Protein AF-A0A804NR98-F1 (afdb_monomer_lite)

Organism: Zea mays (NCBI:txid4577)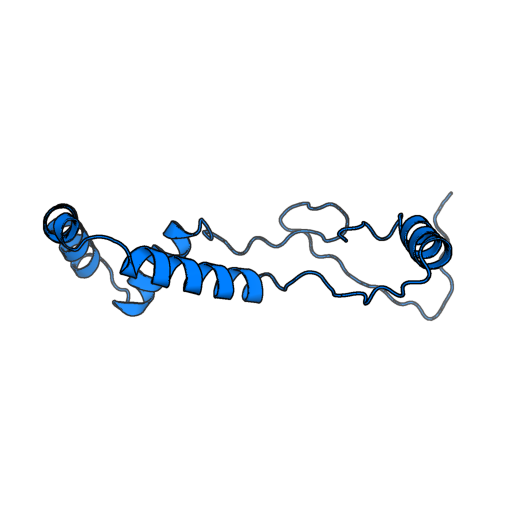

pLDDT: mean 87.63, std 5.03, range [67.25, 95.31]

Foldseek 3Di:
DDDDPVCVVVVVVCCVVVVHDDDDDDDDDPVRVLVVLLVVLVVVVVPDDPVCCVVCVVVLVVVVVPDPDDPVVVVVCVSCVSSVVNDDWDADPVPRDTPDHDDDDDDPDDDDDDD

Secondary structure (DSSP, 8-state):
----GGGHHHHHHHHHHHT-----PPPPPHHHHHHHHHHHHHHHHHTS-GGGHHHHHHHHHHHHHH-SS-HHHHHHHHHHHHTT------B-TTT--BT--------SS------

InterPro domains:
  IPR059027 DDX21/DDX50 dimerisation domain [PF26142] (29-81)

Structure (mmCIF, N/CA/C/O backbone):
data_AF-A0A804NR98-F1
#
_entry.id   AF-A0A804NR98-F1
#
loop_
_atom_site.group_PDB
_atom_site.id
_atom_site.type_symbol
_atom_site.label_atom_id
_atom_site.label_alt_id
_atom_site.label_comp_id
_atom_site.label_asym_id
_atom_site.label_entity_id
_atom_site.label_seq_id
_atom_site.pdbx_PDB_ins_code
_atom_site.Cartn_x
_atom_site.Cartn_y
_atom_site.Cartn_z
_atom_site.occupancy
_atom_site.B_iso_or_equiv
_atom_site.auth_seq_id
_atom_site.auth_comp_id
_atom_site.auth_asym_id
_atom_site.auth_atom_id
_atom_site.pdbx_PDB_model_num
ATOM 1 N N . MET A 1 1 ? 9.270 -5.854 -14.622 1.00 82.94 1 MET A N 1
ATOM 2 C CA . MET A 1 1 ? 10.598 -5.766 -13.972 1.00 82.94 1 MET A CA 1
ATOM 3 C C . MET A 1 1 ? 10.814 -4.326 -13.531 1.00 82.94 1 MET A C 1
ATOM 5 O O . MET A 1 1 ? 10.636 -3.444 -14.360 1.00 82.94 1 MET A O 1
ATOM 9 N N . LEU A 1 2 ? 11.144 -4.078 -12.260 1.00 86.06 2 LEU A N 1
ATOM 10 C CA . LEU A 1 2 ? 11.478 -2.730 -11.783 1.00 86.06 2 LEU A CA 1
ATOM 11 C C . LEU A 1 2 ? 12.928 -2.404 -12.163 1.00 86.06 2 LEU A C 1
ATOM 13 O O . LEU A 1 2 ? 13.817 -3.217 -11.916 1.00 86.06 2 LEU A O 1
ATOM 17 N N . TYR A 1 3 ? 13.167 -1.238 -12.762 1.00 85.81 3 TYR A N 1
ATOM 18 C CA . TYR A 1 3 ? 14.513 -0.779 -13.097 1.00 85.81 3 TYR A CA 1
ATOM 19 C C . TYR A 1 3 ? 14.598 0.749 -13.039 1.00 85.81 3 TYR A C 1
ATOM 21 O O . TYR A 1 3 ? 13.618 1.450 -13.285 1.00 85.81 3 TYR A O 1
ATOM 29 N N . GLU A 1 4 ? 15.782 1.272 -12.725 1.00 84.06 4 GLU A N 1
ATOM 30 C CA . GLU A 1 4 ? 16.045 2.709 -12.805 1.00 84.0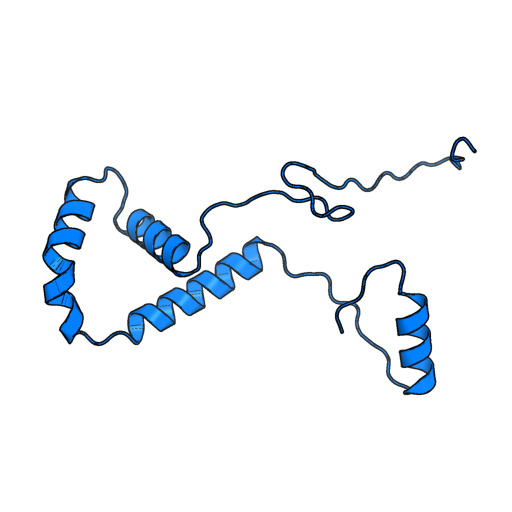6 4 GLU A CA 1
ATOM 31 C C . GLU A 1 4 ? 16.450 3.109 -14.233 1.00 84.06 4 GLU A C 1
ATOM 33 O O . GLU A 1 4 ? 17.138 2.334 -14.905 1.00 84.06 4 GLU A O 1
ATOM 38 N N . PRO A 1 5 ? 16.154 4.342 -14.689 1.00 81.19 5 PRO A N 1
ATOM 39 C CA . PRO A 1 5 ? 16.460 4.786 -16.051 1.00 81.19 5 PRO A CA 1
ATOM 40 C C . PRO A 1 5 ? 17.912 4.556 -16.512 1.00 81.19 5 PRO A C 1
ATOM 42 O O . PRO A 1 5 ? 18.138 4.238 -17.681 1.00 81.19 5 PRO A O 1
ATOM 45 N N . ARG A 1 6 ? 18.903 4.636 -15.608 1.00 84.69 6 ARG A N 1
ATOM 46 C CA . ARG A 1 6 ? 20.327 4.377 -15.919 1.00 84.69 6 ARG A CA 1
ATOM 47 C C . ARG A 1 6 ? 20.619 2.937 -16.369 1.00 84.69 6 ARG A C 1
ATOM 49 O O . ARG A 1 6 ? 21.569 2.704 -17.114 1.00 84.69 6 ARG A O 1
ATOM 56 N N . TYR A 1 7 ? 19.778 1.979 -15.982 1.00 87.50 7 TYR A N 1
ATOM 57 C CA . TYR A 1 7 ? 19.906 0.562 -16.337 1.00 87.50 7 TYR A CA 1
ATOM 58 C C . TYR A 1 7 ? 19.112 0.171 -17.591 1.00 87.50 7 TYR A C 1
ATOM 60 O O . TYR A 1 7 ? 18.962 -1.014 -17.880 1.00 87.50 7 TYR A O 1
ATOM 68 N N . LYS A 1 8 ? 18.630 1.144 -18.381 1.00 86.56 8 LYS A N 1
ATOM 69 C CA . LYS A 1 8 ? 17.904 0.885 -19.639 1.00 86.56 8 LYS A CA 1
ATOM 70 C C . LYS A 1 8 ? 18.667 -0.051 -20.589 1.00 86.56 8 LYS A C 1
ATOM 72 O O . LYS A 1 8 ? 18.056 -0.892 -21.238 1.00 86.56 8 LYS A O 1
ATOM 77 N N . HIS A 1 9 ? 19.996 0.056 -20.629 1.00 89.75 9 HIS A N 1
ATOM 78 C CA . HIS A 1 9 ? 20.852 -0.810 -21.443 1.00 89.75 9 HIS A CA 1
ATOM 79 C C . HIS A 1 9 ? 20.774 -2.290 -21.024 1.00 89.75 9 HIS A C 1
ATOM 81 O O . HIS A 1 9 ? 20.767 -3.166 -21.886 1.00 89.75 9 HIS A O 1
ATOM 87 N N . SER A 1 10 ? 20.652 -2.576 -19.723 1.00 91.56 10 SER A N 1
ATOM 88 C CA . SER A 1 10 ? 20.484 -3.938 -19.204 1.00 91.56 10 SER A CA 1
ATOM 89 C C . SER A 1 10 ? 19.139 -4.536 -19.611 1.00 91.56 10 SER A C 1
ATOM 91 O O . SER A 1 10 ? 19.077 -5.709 -19.964 1.00 91.56 10 SER A O 1
ATOM 93 N N . VAL A 1 11 ? 18.074 -3.726 -19.620 1.00 90.56 11 VAL A N 1
ATOM 94 C CA . VAL A 1 11 ? 16.745 -4.159 -20.085 1.00 90.56 11 VAL A CA 1
ATOM 95 C C . VAL A 1 11 ? 16.778 -4.479 -21.578 1.00 90.56 11 VAL A C 1
ATOM 97 O O . VAL A 1 11 ? 16.327 -5.546 -21.973 1.00 90.56 11 VAL A O 1
ATOM 100 N N . SER A 1 12 ? 17.384 -3.616 -22.401 1.00 90.62 12 SER A N 1
ATOM 101 C CA . SER A 1 12 ? 17.555 -3.880 -23.838 1.00 90.62 12 SER A CA 1
ATOM 102 C C . SER A 1 12 ? 18.364 -5.146 -24.119 1.00 90.62 12 SER A C 1
ATOM 104 O O . SER A 1 12 ? 18.031 -5.895 -25.033 1.00 90.62 12 SER A O 1
ATOM 106 N N . ARG A 1 13 ? 19.407 -5.409 -23.323 1.00 92.81 13 ARG A N 1
ATOM 107 C CA . ARG A 1 13 ? 20.173 -6.654 -23.418 1.00 92.81 13 ARG A CA 1
ATOM 108 C C . ARG A 1 13 ? 19.306 -7.870 -23.097 1.00 92.81 13 ARG A C 1
ATOM 110 O O . ARG A 1 13 ? 19.332 -8.833 -23.851 1.00 92.81 13 ARG A O 1
ATOM 117 N N . LEU A 1 14 ? 18.506 -7.801 -22.032 1.00 92.50 14 LEU A N 1
ATOM 118 C CA . LEU A 1 14 ? 17.602 -8.882 -21.641 1.00 92.50 14 LEU A CA 1
ATOM 119 C C . LEU A 1 14 ? 16.537 -9.158 -22.712 1.00 92.50 14 LEU A C 1
ATOM 121 O O . LEU A 1 14 ? 16.289 -10.318 -23.019 1.00 92.50 14 LEU A O 1
ATOM 125 N N . GLU A 1 15 ? 15.939 -8.123 -23.310 1.00 94.25 15 GLU A N 1
ATOM 126 C CA . GLU A 1 15 ? 14.995 -8.276 -24.431 1.00 94.25 15 GLU A CA 1
ATOM 127 C C . GLU A 1 15 ? 15.639 -9.014 -25.614 1.00 94.25 15 GLU A C 1
ATOM 129 O O . GLU A 1 15 ? 15.037 -9.916 -26.194 1.00 94.25 15 GLU A O 1
ATOM 134 N N . TRP A 1 16 ? 16.888 -8.673 -25.945 1.00 93.25 16 TRP A N 1
ATOM 135 C CA . TRP A 1 16 ? 17.625 -9.317 -27.033 1.00 93.25 16 TRP A CA 1
ATOM 136 C C . TRP A 1 16 ? 17.999 -10.771 -26.717 1.00 93.25 16 TRP A C 1
ATOM 138 O O . TRP A 1 16 ? 17.784 -11.647 -27.548 1.00 93.25 16 TRP A O 1
ATOM 148 N N . GLU A 1 17 ? 18.516 -11.039 -25.514 1.00 95.31 17 GLU A N 1
ATOM 149 C CA . GLU A 1 17 ? 18.938 -12.384 -25.094 1.00 95.31 17 GLU A CA 1
ATOM 150 C C . GLU A 1 17 ? 17.750 -13.340 -24.895 1.00 95.31 17 GLU A C 1
ATOM 152 O O . GLU A 1 17 ? 17.885 -14.542 -25.110 1.00 95.31 17 GLU A O 1
ATOM 157 N N . SER A 1 18 ? 16.581 -12.821 -24.505 1.00 93.50 18 SER A N 1
ATOM 158 C CA . SER A 1 18 ? 15.370 -13.625 -24.277 1.00 93.50 18 SER A CA 1
ATOM 159 C C . SER A 1 18 ? 14.420 -13.697 -25.475 1.00 93.50 18 SER A C 1
ATOM 161 O O . SER A 1 18 ? 13.538 -14.553 -25.495 1.00 93.50 18 SER A O 1
ATOM 163 N N . GLY A 1 19 ? 14.558 -12.802 -26.459 1.00 93.19 19 GLY A N 1
ATOM 164 C CA . GLY A 1 19 ? 13.625 -12.685 -27.581 1.00 93.19 19 GLY A CA 1
ATOM 165 C C . GLY A 1 19 ? 12.248 -12.124 -27.202 1.00 93.19 19 GLY A C 1
ATOM 166 O O . GLY A 1 19 ? 11.318 -12.216 -28.003 1.00 93.19 19 GLY A O 1
ATOM 167 N N . VAL A 1 20 ? 12.093 -11.549 -26.003 1.00 93.12 20 VAL A N 1
ATOM 168 C CA . VAL A 1 20 ? 10.843 -10.916 -25.557 1.00 93.12 20 VAL A CA 1
ATOM 169 C C . VAL A 1 20 ? 10.932 -9.394 -25.638 1.00 93.12 20 VAL A C 1
ATOM 171 O O . VAL A 1 20 ? 11.994 -8.807 -25.446 1.00 93.12 20 VAL A O 1
ATOM 174 N N . LYS A 1 21 ? 9.798 -8.735 -25.892 1.00 91.25 21 LYS A N 1
ATOM 175 C CA . LYS A 1 21 ? 9.679 -7.277 -25.807 1.00 91.25 21 LYS A CA 1
ATOM 176 C C . LYS A 1 21 ? 8.931 -6.910 -24.533 1.00 91.25 21 LYS A C 1
ATOM 178 O O . LYS A 1 21 ? 7.811 -7.372 -24.334 1.00 91.25 21 LYS A O 1
ATOM 183 N N . PHE A 1 22 ? 9.530 -6.087 -23.680 1.00 91.12 22 PHE A N 1
ATOM 184 C CA . PHE A 1 22 ? 8.853 -5.584 -22.492 1.00 91.12 22 PHE A CA 1
ATOM 185 C C . PHE A 1 22 ? 8.047 -4.333 -22.828 1.00 91.12 22 PHE A C 1
ATOM 187 O O . PHE A 1 22 ? 8.524 -3.41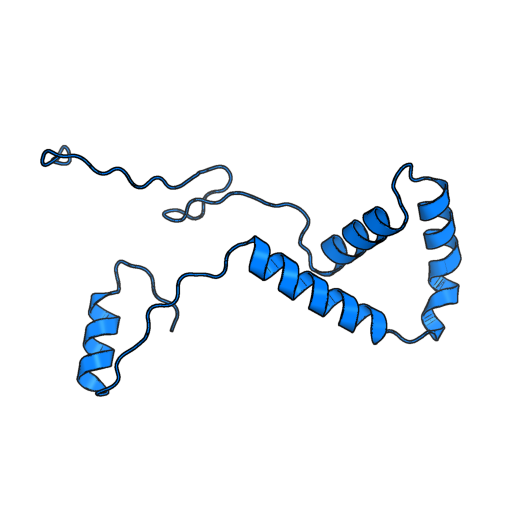6 -23.500 1.00 91.12 22 PHE A O 1
ATOM 194 N N . GLU A 1 23 ? 6.831 -4.271 -22.298 1.00 90.00 23 GLU A N 1
ATOM 195 C CA . GLU A 1 23 ? 6.065 -3.034 -22.264 1.00 90.00 23 GLU A CA 1
ATOM 196 C C . GLU A 1 23 ? 6.541 -2.169 -21.098 1.00 90.00 23 GLU A C 1
ATOM 198 O O . GLU A 1 23 ? 6.667 -2.623 -19.956 1.00 90.00 23 GLU A O 1
ATOM 203 N N . HIS A 1 24 ? 6.829 -0.904 -21.390 1.00 84.69 24 HIS A N 1
ATOM 204 C CA . HIS A 1 24 ? 7.208 0.053 -20.366 1.00 84.69 24 HIS A CA 1
ATOM 205 C C . HIS A 1 24 ? 5.955 0.664 -19.740 1.00 84.69 24 HIS A C 1
ATOM 207 O O . HIS A 1 24 ? 5.321 1.543 -20.324 1.00 84.69 24 HIS A O 1
ATOM 213 N N . ILE A 1 25 ? 5.639 0.220 -18.528 1.00 85.81 25 ILE A N 1
ATOM 214 C CA . ILE A 1 25 ? 4.549 0.756 -17.715 1.00 85.81 25 ILE A CA 1
ATOM 215 C C . ILE A 1 25 ? 5.156 1.734 -16.706 1.00 85.81 25 ILE A C 1
ATOM 217 O O . ILE A 1 25 ? 6.122 1.404 -16.014 1.00 85.81 25 ILE A O 1
ATOM 221 N N . SER A 1 26 ? 4.621 2.954 -16.643 1.00 81.38 26 SER A N 1
ATOM 222 C CA . SER A 1 26 ? 5.024 3.934 -15.632 1.00 81.38 26 SER A CA 1
ATOM 223 C C . SER A 1 26 ? 4.660 3.452 -14.229 1.00 81.38 26 SER A C 1
ATOM 225 O O . SER A 1 26 ? 3.742 2.654 -14.054 1.00 81.38 26 SER A O 1
ATOM 227 N N . VAL A 1 27 ? 5.341 3.980 -13.212 1.00 81.38 27 VAL A N 1
ATOM 228 C CA . VAL A 1 27 ? 4.935 3.739 -11.823 1.00 81.38 27 VAL A CA 1
ATOM 229 C C . VAL A 1 27 ? 3.464 4.146 -11.610 1.00 81.38 27 VAL A C 1
ATOM 231 O O . VAL A 1 27 ? 3.032 5.146 -12.200 1.00 81.38 27 VAL A O 1
ATOM 234 N N . PRO A 1 28 ? 2.695 3.396 -10.796 1.00 83.62 28 PRO A N 1
ATOM 235 C CA . PRO A 1 28 ? 1.342 3.789 -10.417 1.00 83.62 28 PRO A CA 1
ATOM 236 C C . PRO A 1 28 ? 1.341 5.190 -9.810 1.00 83.62 28 PRO A C 1
ATOM 238 O O . PRO A 1 28 ? 2.281 5.559 -9.095 1.00 83.62 28 PRO A O 1
ATOM 241 N N . GLN A 1 29 ? 0.301 5.977 -10.077 1.00 81.75 29 GLN A N 1
ATOM 242 C CA . GLN A 1 29 ? 0.199 7.277 -9.431 1.00 81.75 29 GLN A CA 1
ATOM 243 C C . GLN A 1 29 ? -0.070 7.083 -7.933 1.00 81.75 29 GLN A C 1
ATOM 245 O O . GLN A 1 29 ? -0.725 6.112 -7.544 1.00 81.75 29 GLN A O 1
ATOM 250 N N . PRO A 1 30 ? 0.386 8.003 -7.064 1.00 79.38 30 PRO A N 1
ATOM 251 C CA . PRO A 1 30 ? 0.118 7.914 -5.629 1.00 79.38 30 PRO A CA 1
ATOM 252 C C . PRO A 1 30 ? -1.374 7.771 -5.301 1.00 79.38 30 PRO A C 1
ATOM 254 O O . PRO A 1 30 ? -1.722 7.102 -4.331 1.00 79.38 30 PRO A O 1
ATOM 257 N N . THR A 1 31 ? -2.242 8.363 -6.128 1.00 83.25 31 THR A N 1
ATOM 258 C CA . THR A 1 31 ? -3.704 8.253 -6.045 1.00 83.25 31 THR A CA 1
ATOM 259 C C . THR A 1 31 ? -4.204 6.844 -6.332 1.00 83.25 31 THR A C 1
ATOM 261 O O . THR A 1 31 ? -5.067 6.358 -5.609 1.00 83.25 31 THR A O 1
ATOM 264 N N . ASP A 1 32 ? -3.635 6.170 -7.332 1.00 85.31 32 ASP A N 1
ATOM 265 C CA . ASP A 1 32 ? -4.021 4.805 -7.708 1.00 85.31 32 ASP A CA 1
ATOM 266 C C . ASP A 1 32 ? -3.644 3.832 -6.587 1.00 85.31 32 ASP A C 1
ATOM 268 O O . ASP A 1 32 ? -4.434 2.972 -6.195 1.00 85.31 32 ASP A O 1
ATOM 272 N N . VAL A 1 33 ? -2.452 4.025 -6.008 1.00 85.44 33 VAL A N 1
ATOM 273 C CA . VAL A 1 33 ? -1.989 3.260 -4.843 1.00 85.44 33 VAL A CA 1
ATOM 274 C C . VAL A 1 33 ? -2.908 3.500 -3.647 1.00 85.44 33 VAL A C 1
ATOM 276 O O . VAL A 1 33 ? -3.313 2.542 -2.994 1.00 85.44 33 VAL A O 1
ATOM 279 N N . ALA A 1 34 ? -3.275 4.756 -3.375 1.00 86.06 34 ALA A N 1
ATOM 280 C CA . ALA A 1 34 ? -4.172 5.099 -2.274 1.00 86.06 34 ALA A CA 1
ATOM 281 C C . ALA A 1 34 ? -5.567 4.482 -2.447 1.00 86.06 34 ALA A C 1
ATOM 283 O O . ALA A 1 34 ? -6.136 3.977 -1.483 1.00 86.06 34 ALA A O 1
ATOM 284 N N . GLN A 1 35 ? -6.110 4.489 -3.666 1.00 87.94 35 GLN A N 1
ATOM 285 C CA . GLN A 1 35 ? -7.415 3.901 -3.964 1.00 87.94 35 GLN A CA 1
ATOM 286 C C . GLN A 1 35 ? -7.395 2.377 -3.804 1.00 87.94 35 GLN A C 1
ATOM 288 O O . GLN A 1 35 ? -8.294 1.820 -3.174 1.00 87.94 35 GLN A O 1
ATOM 293 N N . SER A 1 36 ? -6.362 1.711 -4.327 1.00 90.00 36 SER A N 1
ATOM 294 C CA . SER A 1 36 ? -6.192 0.264 -4.162 1.00 90.00 36 SER A CA 1
ATOM 295 C C . SER A 1 36 ? -6.058 -0.109 -2.686 1.00 90.00 36 SER A C 1
ATOM 297 O O . SER A 1 36 ? -6.748 -1.009 -2.216 1.00 90.00 36 SER A O 1
ATOM 299 N N . ALA A 1 37 ? -5.226 0.625 -1.944 1.00 88.00 37 ALA A N 1
ATOM 300 C CA . ALA A 1 37 ? -5.050 0.428 -0.510 1.00 88.00 37 ALA A CA 1
ATOM 301 C C . ALA A 1 37 ? -6.367 0.656 0.253 1.00 88.00 37 ALA A C 1
ATOM 303 O O . ALA A 1 37 ? -6.727 -0.127 1.126 1.00 88.00 37 ALA A O 1
ATOM 304 N N . GLY A 1 38 ? -7.134 1.690 -0.105 1.00 89.38 38 GLY A N 1
ATOM 305 C CA . GLY A 1 38 ? -8.445 1.956 0.488 1.00 89.38 38 GLY A CA 1
ATOM 306 C C . GLY A 1 38 ? -9.445 0.815 0.282 1.00 89.38 38 GLY A C 1
ATOM 307 O O . GLY A 1 38 ? -10.153 0.462 1.223 1.00 89.38 38 GLY A O 1
ATOM 308 N N . SER A 1 39 ? -9.472 0.211 -0.912 1.00 90.88 39 SER A N 1
ATOM 309 C CA . SER A 1 39 ? -10.305 -0.967 -1.194 1.00 90.88 39 SER A CA 1
ATOM 310 C C . SER A 1 39 ? -9.881 -2.167 -0.350 1.00 90.88 39 SER A C 1
ATOM 312 O O . SER A 1 39 ? -10.720 -2.791 0.290 1.00 90.88 39 SER A O 1
ATOM 314 N N . GLU A 1 40 ? -8.578 -2.443 -0.285 1.00 90.56 40 GLU A N 1
ATOM 315 C CA . GLU A 1 40 ? -8.035 -3.543 0.515 1.00 90.56 40 GLU A CA 1
ATOM 316 C C . GLU A 1 40 ? -8.342 -3.362 2.010 1.00 90.56 40 GLU A C 1
ATOM 318 O O . GLU A 1 40 ? -8.717 -4.317 2.687 1.00 90.56 40 GLU A O 1
ATOM 323 N N . ALA A 1 41 ? -8.276 -2.131 2.530 1.00 91.06 41 ALA A N 1
ATOM 324 C CA . ALA A 1 41 ? -8.701 -1.841 3.897 1.00 91.06 41 ALA A CA 1
ATOM 325 C C . ALA A 1 41 ? -10.201 -2.047 4.116 1.00 91.06 41 ALA A C 1
ATOM 327 O O . ALA A 1 41 ? -10.589 -2.518 5.184 1.00 91.06 41 ALA A O 1
ATOM 328 N N . ALA A 1 42 ? -11.048 -1.693 3.148 1.00 91.06 42 ALA A N 1
ATOM 329 C CA . ALA A 1 42 ? -12.486 -1.913 3.263 1.00 91.06 42 ALA A CA 1
ATOM 330 C C . ALA A 1 42 ? -12.812 -3.415 3.331 1.00 91.06 42 ALA A C 1
ATOM 332 O O . ALA A 1 42 ? -13.560 -3.836 4.216 1.00 91.06 42 ALA A O 1
ATOM 333 N N . ASP A 1 43 ? -12.183 -4.221 2.474 1.00 92.88 43 ASP A N 1
ATOM 334 C CA . ASP A 1 43 ? -12.323 -5.680 2.478 1.00 92.88 43 ASP A CA 1
ATOM 335 C C . ASP A 1 43 ? -11.769 -6.293 3.772 1.00 92.88 43 ASP A C 1
ATOM 337 O O . ASP A 1 43 ? -12.398 -7.160 4.385 1.00 92.88 43 ASP A O 1
ATOM 341 N N . ALA A 1 44 ? -10.623 -5.793 4.246 1.00 91.19 44 ALA A N 1
ATOM 342 C CA . ALA A 1 44 ? -10.039 -6.215 5.512 1.00 91.19 44 ALA A CA 1
ATOM 343 C C . ALA A 1 44 ? -10.988 -5.936 6.685 1.00 91.19 44 ALA A C 1
ATOM 345 O O . ALA A 1 44 ? -11.192 -6.824 7.510 1.00 91.19 44 ALA A O 1
ATOM 346 N N . ILE A 1 45 ? -11.619 -4.757 6.740 1.00 90.00 45 ILE A N 1
ATOM 347 C CA . ILE A 1 45 ? -12.619 -4.423 7.766 1.00 90.00 45 ILE A CA 1
ATOM 348 C C . ILE A 1 45 ? -13.848 -5.333 7.657 1.00 90.00 45 ILE A C 1
ATOM 350 O O . ILE A 1 45 ? -14.321 -5.816 8.682 1.00 90.00 45 ILE A O 1
ATOM 354 N N . ALA A 1 46 ? -14.335 -5.617 6.445 1.00 90.31 46 ALA A N 1
ATOM 355 C CA . ALA A 1 46 ? -15.475 -6.512 6.230 1.00 90.31 46 ALA A CA 1
ATOM 356 C C . ALA A 1 46 ? -15.195 -7.964 6.662 1.00 90.31 46 ALA A C 1
ATOM 358 O O . ALA A 1 46 ? -16.120 -8.694 7.008 1.00 90.31 46 ALA A O 1
ATOM 359 N N . SER A 1 47 ? -13.926 -8.384 6.669 1.00 92.00 47 SER A N 1
ATOM 360 C CA . SER A 1 47 ? -13.511 -9.715 7.133 1.00 92.00 47 SER A CA 1
ATOM 361 C C . SER A 1 47 ? -13.415 -9.851 8.660 1.00 92.00 47 SER A C 1
ATOM 363 O O . SER A 1 47 ? -13.275 -10.965 9.175 1.00 92.00 47 SER A O 1
ATOM 365 N N . VAL A 1 48 ? -13.467 -8.739 9.403 1.00 90.75 48 VAL A N 1
ATOM 366 C CA . VAL A 1 48 ? -13.354 -8.748 10.864 1.00 90.75 48 VAL A CA 1
ATOM 367 C C . VAL A 1 48 ? -14.625 -9.326 11.483 1.00 90.75 48 VAL A C 1
ATOM 369 O O . VAL A 1 48 ? -15.732 -8.905 11.173 1.00 90.75 48 VAL A O 1
ATOM 372 N N . SER A 1 49 ? -14.460 -10.268 12.413 1.00 92.44 49 SER A N 1
ATOM 373 C CA . SER A 1 49 ? -15.578 -10.874 13.145 1.00 92.44 49 SER A CA 1
ATOM 374 C C . SER A 1 49 ? -16.371 -9.842 13.952 1.00 92.44 49 SER A C 1
ATOM 376 O O . SER A 1 49 ? -15.800 -9.134 14.785 1.00 92.44 49 SER A O 1
ATOM 378 N N . ASP A 1 50 ? -17.699 -9.866 13.826 1.00 91.81 50 ASP A N 1
ATOM 379 C CA . ASP A 1 50 ? -18.637 -9.018 14.579 1.00 91.81 50 ASP A CA 1
ATOM 380 C C . ASP A 1 50 ? -18.475 -9.118 16.106 1.00 91.81 50 ASP A C 1
ATOM 382 O O . ASP A 1 50 ? -18.855 -8.211 16.850 1.00 91.81 50 ASP A O 1
ATOM 386 N N . SER A 1 51 ? -17.854 -10.192 16.602 1.00 93.75 51 SER A N 1
ATOM 387 C CA . SER A 1 51 ? -17.542 -10.377 18.022 1.00 93.75 51 SER A CA 1
ATOM 388 C C . SER A 1 51 ? -16.669 -9.266 18.615 1.00 93.75 51 SER A C 1
ATOM 390 O O . SER A 1 51 ? -16.666 -9.090 19.832 1.00 93.75 51 SER A O 1
ATOM 392 N N . VAL A 1 52 ? -15.914 -8.527 17.793 1.00 92.06 52 VAL A N 1
ATOM 393 C CA . VAL A 1 52 ? -15.074 -7.418 18.277 1.00 92.06 52 VAL A CA 1
ATOM 394 C C . VAL A 1 52 ? -15.850 -6.111 18.437 1.00 92.06 52 VAL A C 1
ATOM 396 O O . VAL A 1 52 ? -15.387 -5.221 19.148 1.00 92.06 52 VAL A O 1
ATOM 399 N N . ILE A 1 53 ? -17.032 -5.983 17.819 1.00 89.75 53 ILE A N 1
ATOM 400 C CA . ILE A 1 53 ? -17.821 -4.742 17.816 1.00 89.75 53 ILE A CA 1
ATOM 401 C C . ILE A 1 53 ? -18.077 -4.223 19.240 1.00 89.75 53 ILE A C 1
ATOM 403 O O . ILE A 1 53 ? -17.819 -3.041 19.474 1.00 89.75 53 ILE A O 1
ATOM 407 N N . PRO A 1 54 ? -18.507 -5.044 20.224 1.00 92.69 54 PRO A N 1
ATOM 408 C CA . PRO A 1 54 ? -18.774 -4.554 21.578 1.00 92.69 54 PRO A CA 1
ATOM 409 C C . PRO A 1 54 ? -17.549 -3.940 22.264 1.00 92.69 54 PRO A C 1
ATOM 411 O O . PRO A 1 54 ? -17.707 -3.049 23.093 1.00 92.69 54 PRO A O 1
ATOM 414 N N . ILE A 1 55 ? -16.340 -4.385 21.905 1.00 93.00 55 ILE A N 1
ATOM 415 C CA . ILE A 1 55 ? -15.080 -3.930 22.510 1.00 93.00 55 ILE A CA 1
ATOM 416 C C . ILE A 1 55 ? -14.766 -2.490 22.092 1.00 93.00 55 ILE A C 1
ATOM 418 O O . ILE A 1 55 ? -14.298 -1.705 22.910 1.00 93.00 55 ILE A O 1
ATOM 422 N N . PHE A 1 56 ? -15.037 -2.143 20.831 1.00 91.12 56 PHE A N 1
ATOM 423 C CA . PHE A 1 56 ? -14.704 -0.834 20.255 1.00 91.12 56 PHE A CA 1
ATOM 424 C C . PHE A 1 56 ? -15.893 0.125 20.178 1.00 91.12 56 PHE A C 1
ATOM 426 O O . PHE A 1 56 ? -15.715 1.304 19.864 1.00 91.12 56 PHE A O 1
ATOM 433 N N . ARG A 1 57 ? -17.110 -0.359 20.452 1.00 90.62 57 ARG A N 1
ATOM 434 C CA . ARG A 1 57 ? -18.347 0.409 20.282 1.00 90.62 57 ARG A CA 1
ATOM 435 C C . ARG A 1 57 ? -18.340 1.717 21.067 1.00 90.62 57 ARG A C 1
ATOM 437 O O . ARG A 1 57 ? -18.670 2.756 20.505 1.00 90.62 57 ARG A O 1
ATOM 444 N N . GLN A 1 58 ? -17.925 1.679 22.333 1.00 92.44 58 GLN A N 1
ATOM 445 C CA . GLN A 1 58 ? -17.903 2.866 23.189 1.00 92.44 58 GLN A CA 1
ATOM 446 C C . GLN A 1 58 ? -16.965 3.948 22.629 1.00 92.44 58 GLN A C 1
ATOM 448 O O . GLN A 1 58 ? -17.327 5.121 22.576 1.00 92.44 58 GLN A O 1
ATOM 453 N N . GLN A 1 59 ? -15.773 3.559 22.176 1.00 91.62 59 GLN A N 1
ATOM 454 C CA . GLN A 1 59 ? -14.780 4.467 21.605 1.00 91.62 59 GLN A CA 1
ATOM 455 C C . GLN A 1 59 ? -15.240 5.002 20.244 1.00 91.62 59 GLN A C 1
ATOM 457 O O . GLN A 1 59 ? -15.034 6.179 19.954 1.00 91.62 59 GLN A O 1
ATOM 462 N N . ALA A 1 60 ? -15.902 4.174 19.431 1.00 90.56 60 ALA A N 1
ATOM 463 C CA . ALA A 1 60 ? -16.479 4.600 18.158 1.00 90.56 60 ALA A CA 1
ATOM 464 C C . ALA A 1 60 ? -17.601 5.637 18.354 1.00 90.56 60 ALA A C 1
ATOM 466 O O . ALA A 1 60 ? -17.609 6.663 17.677 1.00 90.56 60 ALA A O 1
ATOM 467 N N . GLU A 1 61 ? -18.506 5.423 19.314 1.00 91.62 61 GLU A N 1
ATOM 468 C CA . GLU A 1 61 ? -19.582 6.369 19.649 1.00 91.62 61 GLU A CA 1
ATOM 469 C C . GLU A 1 61 ? -19.033 7.693 20.213 1.00 91.62 61 GLU A C 1
ATOM 471 O O . GLU A 1 61 ? -19.495 8.776 19.836 1.00 91.62 61 GLU A O 1
ATOM 476 N N . GLN A 1 62 ? -17.997 7.636 21.057 1.00 92.69 62 GLN A N 1
ATOM 477 C CA . GLN A 1 62 ? -17.294 8.831 21.542 1.00 92.69 62 GLN A CA 1
ATOM 478 C C . GLN A 1 62 ? -16.624 9.612 20.403 1.00 92.69 62 GLN A C 1
ATOM 480 O O . GLN A 1 62 ? -16.676 10.843 20.376 1.00 92.69 62 GLN A O 1
ATOM 485 N N . LEU A 1 63 ? -16.015 8.914 19.443 1.00 91.31 63 LEU A N 1
ATOM 486 C CA . LEU A 1 63 ? -15.366 9.527 18.286 1.00 91.31 63 LEU A CA 1
ATOM 487 C C . LEU A 1 63 ? -16.395 10.199 17.363 1.00 91.31 63 LEU A C 1
ATOM 489 O O . LEU A 1 63 ? -16.191 11.341 16.954 1.00 91.31 63 LEU A O 1
ATOM 493 N N . LEU A 1 64 ? -17.534 9.544 17.115 1.00 90.56 64 LEU A N 1
ATOM 494 C CA . LEU A 1 64 ? -18.659 10.127 16.375 1.00 90.56 64 LEU A CA 1
ATOM 495 C C . LEU A 1 64 ? -19.235 11.373 17.066 1.00 90.56 64 LEU A C 1
ATOM 497 O O . LEU A 1 64 ? -19.575 12.335 16.389 1.00 90.56 64 LEU A O 1
ATOM 501 N N . SER A 1 65 ? -19.314 11.377 18.401 1.00 89.81 65 SER A N 1
ATOM 502 C CA . SER A 1 65 ? -19.888 12.500 19.165 1.00 89.81 65 SER A CA 1
ATOM 503 C C . SER A 1 65 ? -18.939 13.695 19.307 1.00 89.81 65 SER A C 1
ATOM 505 O O . SER A 1 65 ? -19.386 14.828 19.458 1.00 89.81 65 SER A O 1
ATOM 507 N N . SER A 1 66 ? -17.626 13.448 19.308 1.00 91.19 66 SER A N 1
ATOM 508 C CA . SER A 1 66 ? -16.598 14.480 19.509 1.00 91.19 66 SER A CA 1
ATOM 509 C C . SER A 1 66 ? -16.130 15.147 18.216 1.00 91.19 66 SER A C 1
ATOM 511 O O . SER A 1 66 ? -15.539 16.227 18.265 1.00 91.19 66 SER A O 1
ATOM 513 N N . SER A 1 67 ? -16.369 14.526 17.060 1.00 85.62 67 SER A N 1
ATOM 514 C CA . SER A 1 67 ? -15.935 15.070 15.778 1.00 85.62 67 SER A CA 1
ATOM 515 C C . SER A 1 67 ? -16.970 16.009 15.162 1.00 85.62 67 SER A C 1
ATOM 517 O O . SER A 1 67 ? -18.168 15.762 15.215 1.00 85.62 67 SER A O 1
ATOM 519 N N . SER A 1 68 ? -16.492 17.060 14.498 1.00 88.25 68 SER A N 1
ATOM 520 C CA . SER A 1 68 ? -17.300 17.916 13.619 1.00 88.25 68 SER A CA 1
ATOM 521 C C . SER A 1 68 ? -17.424 17.373 12.190 1.00 88.25 68 SER A C 1
ATOM 523 O O . SER A 1 68 ? -18.083 17.988 11.352 1.00 88.25 68 SER A O 1
ATOM 525 N N . LEU A 1 69 ? -16.746 16.263 11.888 1.00 88.12 69 LEU A N 1
ATOM 526 C CA . LEU A 1 69 ? -16.696 15.669 10.557 1.00 88.12 69 LEU A CA 1
ATOM 527 C C . LEU A 1 69 ? -17.907 14.774 10.295 1.00 88.12 69 LEU A C 1
ATOM 529 O O . LEU A 1 69 ? -18.513 14.229 11.217 1.00 88.12 69 LEU A O 1
ATOM 533 N N . SER A 1 70 ? -18.228 14.583 9.014 1.00 91.00 70 SER A N 1
ATOM 534 C CA . SER A 1 70 ? -19.239 13.605 8.625 1.00 91.00 70 SER A CA 1
ATOM 535 C C . SER A 1 70 ? -18.783 12.185 8.987 1.00 91.00 70 SER A C 1
ATOM 537 O O . SER A 1 70 ? -17.585 11.889 9.040 1.00 91.00 70 SER A O 1
ATOM 539 N N . ALA A 1 71 ? -19.736 11.272 9.193 1.00 90.62 71 ALA A N 1
ATOM 540 C CA . ALA A 1 71 ? -19.417 9.865 9.441 1.00 90.62 71 ALA A CA 1
ATOM 541 C C . ALA A 1 71 ? -18.568 9.256 8.304 1.00 90.62 71 ALA A C 1
ATOM 543 O O . ALA A 1 71 ? -17.678 8.451 8.566 1.00 90.62 71 ALA A O 1
ATOM 544 N N . ALA A 1 72 ? -18.791 9.688 7.056 1.00 91.50 72 ALA A N 1
ATOM 545 C CA . ALA A 1 72 ? -18.010 9.252 5.900 1.00 91.50 72 ALA A CA 1
ATOM 546 C C . ALA A 1 72 ? -16.545 9.718 5.974 1.00 91.50 72 ALA A C 1
ATOM 548 O O . ALA A 1 72 ? -15.643 8.916 5.748 1.00 91.50 72 ALA A O 1
ATOM 549 N N . ASP A 1 73 ? -16.289 10.971 6.359 1.00 92.12 73 ASP A N 1
ATOM 550 C CA . ASP A 1 73 ? -14.921 11.501 6.485 1.00 92.12 73 ASP A CA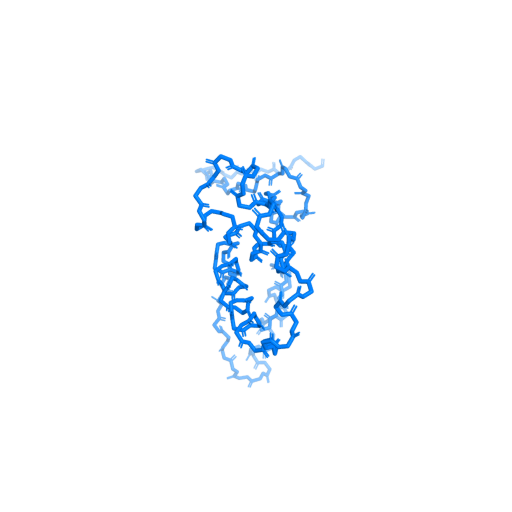 1
ATOM 551 C C . ASP A 1 73 ? -14.152 10.849 7.642 1.00 92.12 73 ASP A C 1
ATOM 553 O O . ASP A 1 73 ? -12.939 10.635 7.561 1.00 92.12 73 ASP A O 1
ATOM 557 N N . LEU A 1 74 ? -14.851 10.505 8.727 1.00 92.31 74 LEU A N 1
ATOM 558 C CA . LEU A 1 74 ? -14.275 9.749 9.837 1.00 92.31 74 LEU A CA 1
ATOM 559 C C . LEU A 1 74 ? -13.876 8.336 9.416 1.00 92.31 74 LEU A C 1
ATOM 561 O O . LEU A 1 74 ? -12.768 7.897 9.731 1.00 92.31 74 LEU A O 1
ATOM 565 N N . LEU A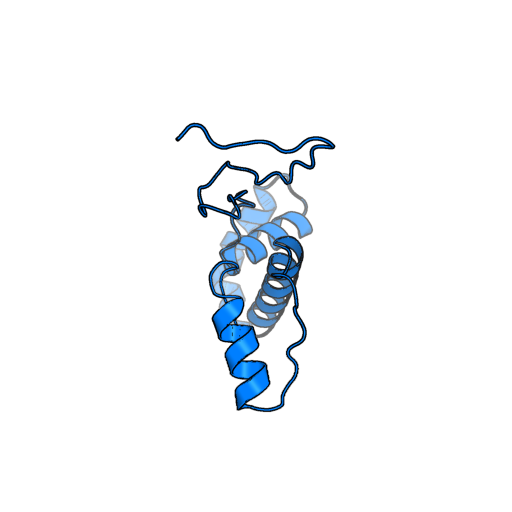 1 75 ? -14.744 7.648 8.670 1.00 91.81 75 LEU A N 1
ATOM 566 C CA . LEU A 1 75 ? -14.431 6.338 8.101 1.00 91.81 75 LEU A CA 1
ATOM 567 C C . LEU A 1 75 ? -13.281 6.431 7.096 1.00 91.81 75 LEU A C 1
ATOM 569 O O . LEU A 1 75 ? -12.379 5.600 7.139 1.00 91.81 75 LEU A O 1
ATOM 573 N N . ALA A 1 76 ? -13.238 7.475 6.265 1.00 90.94 76 ALA A N 1
ATOM 574 C CA . ALA A 1 76 ? -12.126 7.711 5.349 1.00 90.94 76 ALA A CA 1
ATOM 575 C C . ALA A 1 76 ? -10.795 7.884 6.101 1.00 90.94 76 ALA A C 1
ATOM 577 O O . ALA A 1 76 ? -9.794 7.275 5.728 1.00 90.94 76 ALA A O 1
ATOM 578 N N . LYS A 1 77 ? -10.776 8.640 7.209 1.00 91.06 77 LYS A N 1
ATOM 579 C CA . LYS A 1 77 ? -9.587 8.759 8.073 1.00 91.06 77 LYS A CA 1
ATOM 580 C C . LYS A 1 77 ? -9.203 7.438 8.737 1.00 91.06 77 LYS A C 1
ATOM 582 O O . LYS A 1 77 ? -8.012 7.149 8.847 1.00 91.06 77 LYS A O 1
ATOM 587 N N . ALA A 1 78 ? -10.178 6.647 9.179 1.00 90.88 78 ALA A N 1
ATOM 588 C CA . ALA A 1 78 ? -9.929 5.336 9.772 1.00 90.88 78 ALA A CA 1
ATOM 589 C C . ALA A 1 78 ? -9.322 4.365 8.749 1.00 90.88 78 ALA A C 1
ATOM 591 O O . ALA A 1 78 ? -8.311 3.732 9.046 1.00 90.88 78 ALA A O 1
ATOM 592 N N . LEU A 1 79 ? -9.871 4.321 7.531 1.00 91.12 79 LEU A N 1
ATOM 593 C CA . LEU A 1 79 ? -9.339 3.541 6.411 1.00 91.12 79 LEU A CA 1
ATOM 594 C C . LEU A 1 79 ? -7.917 3.981 6.064 1.00 91.12 79 LEU A C 1
ATOM 596 O O . LEU A 1 79 ? -7.009 3.156 6.049 1.00 91.12 79 LEU A O 1
ATOM 600 N N . ALA A 1 80 ? -7.698 5.285 5.880 1.00 90.31 80 ALA A N 1
ATOM 601 C CA . ALA A 1 80 ? -6.381 5.848 5.598 1.00 90.31 80 ALA A CA 1
ATOM 602 C C . ALA A 1 80 ? -5.357 5.490 6.691 1.00 90.31 80 ALA A C 1
ATOM 604 O O . ALA A 1 80 ? -4.220 5.120 6.398 1.00 90.31 80 ALA A O 1
ATOM 605 N N . LYS A 1 81 ? -5.767 5.524 7.966 1.00 90.75 81 LYS A N 1
ATOM 606 C CA . LYS A 1 81 ? -4.921 5.100 9.086 1.00 90.75 81 LYS A CA 1
ATOM 607 C C . LYS A 1 81 ? -4.648 3.593 9.075 1.00 90.75 81 LYS A C 1
ATOM 609 O O . LYS A 1 81 ? -3.522 3.212 9.387 1.00 90.75 81 LYS A O 1
ATOM 614 N N . ALA A 1 82 ? -5.632 2.768 8.715 1.00 88.38 82 ALA A N 1
ATOM 615 C CA . ALA A 1 82 ? -5.501 1.313 8.641 1.00 88.38 82 ALA A CA 1
ATOM 616 C C . ALA A 1 82 ? -4.486 0.876 7.573 1.00 88.38 82 ALA A C 1
ATOM 618 O O . ALA A 1 82 ? -3.663 0.008 7.848 1.00 88.38 82 ALA A O 1
ATOM 619 N N . VAL A 1 83 ? -4.462 1.535 6.409 1.00 87.31 83 VAL A N 1
ATOM 620 C CA . VAL A 1 83 ? -3.446 1.279 5.364 1.00 87.31 83 VAL A CA 1
ATOM 621 C C . VAL A 1 83 ? -2.109 1.986 5.589 1.00 87.31 83 VAL A C 1
ATOM 623 O O . VAL A 1 83 ? -1.184 1.836 4.794 1.00 87.31 83 VAL A O 1
ATOM 626 N N . GLY A 1 84 ? -1.979 2.787 6.649 1.00 84.81 84 GLY A N 1
ATOM 627 C CA . GLY A 1 84 ? -0.771 3.577 6.904 1.00 84.81 84 GLY A CA 1
ATOM 628 C C . GLY A 1 84 ? -0.585 4.770 5.956 1.00 84.81 84 GLY A C 1
ATOM 629 O O . GLY A 1 84 ? 0.493 5.361 5.918 1.00 84.81 84 GLY A O 1
ATOM 630 N N . TYR A 1 85 ? -1.626 5.164 5.221 1.00 81.19 85 TYR A N 1
ATOM 631 C CA . TYR A 1 85 ? -1.617 6.303 4.307 1.00 81.19 85 TYR A CA 1
ATOM 632 C C . TYR A 1 85 ? -1.998 7.580 5.067 1.00 81.19 85 TYR A C 1
ATOM 634 O O . TYR A 1 85 ? -3.128 8.057 5.016 1.00 81.19 85 TYR A O 1
ATOM 642 N N . THR A 1 86 ? -1.065 8.109 5.860 1.00 77.69 86 THR A N 1
ATOM 643 C CA . THR A 1 86 ? -1.348 9.251 6.748 1.00 77.69 86 THR A CA 1
ATOM 644 C C . THR A 1 86 ? -1.184 10.607 6.077 1.00 77.69 86 THR A C 1
ATOM 646 O O . THR A 1 86 ? -1.788 11.572 6.535 1.00 77.69 86 THR A O 1
ATOM 649 N N . ASP A 1 87 ? -0.343 10.693 5.045 1.00 77.69 87 ASP A N 1
ATOM 650 C CA . ASP A 1 87 ? -0.040 11.951 4.368 1.00 77.69 87 ASP A CA 1
ATOM 651 C C . ASP A 1 87 ? 0.432 11.727 2.923 1.00 77.69 87 ASP A C 1
ATOM 653 O O . ASP A 1 87 ? 1.178 10.787 2.632 1.00 77.69 87 ASP A O 1
ATOM 657 N N . LEU A 1 88 ? 0.022 12.622 2.024 1.00 74.06 88 LEU A N 1
ATOM 658 C CA . LEU A 1 88 ? 0.431 12.660 0.619 1.00 74.06 88 LEU A CA 1
ATOM 659 C C . LEU A 1 88 ? 1.751 13.422 0.499 1.00 74.06 88 LEU A C 1
ATOM 661 O O . LEU A 1 88 ? 1.808 14.553 0.011 1.00 74.06 88 LEU A O 1
ATOM 665 N N . LYS A 1 89 ? 2.840 12.792 0.941 1.00 75.62 89 LYS A N 1
ATOM 666 C CA . LYS A 1 89 ? 4.171 13.390 0.824 1.00 75.62 89 LYS A CA 1
ATOM 667 C C . LYS A 1 89 ? 4.633 13.411 -0.630 1.00 75.62 89 LYS A C 1
ATOM 669 O O . LYS A 1 89 ? 4.755 12.367 -1.274 1.00 75.62 89 LYS A O 1
ATOM 674 N N . LYS A 1 90 ? 4.961 14.600 -1.140 1.00 75.19 90 LYS A N 1
ATOM 675 C CA . LYS A 1 90 ? 5.630 14.748 -2.439 1.00 75.19 90 LYS A CA 1
ATOM 676 C C . LYS A 1 90 ? 7.093 14.332 -2.292 1.00 75.19 90 LYS A C 1
ATOM 678 O O . LYS A 1 90 ? 7.757 14.743 -1.343 1.00 75.19 90 LYS A O 1
ATOM 683 N N . ARG A 1 91 ? 7.594 13.514 -3.219 1.00 81.31 91 ARG A N 1
ATOM 684 C CA . ARG A 1 91 ? 8.996 13.079 -3.261 1.00 81.31 91 ARG A CA 1
ATOM 685 C C . ARG A 1 91 ? 9.582 13.287 -4.653 1.00 81.31 91 ARG A C 1
ATOM 687 O O . ARG A 1 91 ? 8.892 13.096 -5.653 1.00 81.31 91 ARG A O 1
ATOM 694 N N . SER A 1 92 ? 10.864 13.637 -4.711 1.00 83.50 92 SER A N 1
ATOM 695 C CA . SER A 1 92 ? 11.618 13.737 -5.965 1.00 83.50 92 SER A CA 1
ATOM 696 C C . SER A 1 92 ? 11.714 12.376 -6.656 1.00 83.50 92 SER A C 1
ATOM 698 O O . SER A 1 92 ? 12.127 11.399 -6.037 1.00 83.50 92 SER A O 1
ATOM 700 N N . LEU A 1 93 ? 11.430 12.323 -7.958 1.00 80.81 93 LEU A N 1
ATOM 701 C CA . LEU A 1 93 ? 11.631 11.136 -8.797 1.00 80.81 93 LEU A CA 1
ATOM 702 C C . LEU A 1 93 ? 13.117 10.835 -9.062 1.00 80.81 93 LEU A C 1
ATOM 704 O O . LEU A 1 93 ? 13.438 9.752 -9.541 1.00 80.81 93 LEU A O 1
ATOM 708 N N . LEU A 1 94 ? 14.021 11.785 -8.789 1.00 83.56 94 LEU A N 1
ATOM 709 C CA . LEU A 1 94 ? 15.463 11.631 -9.027 1.00 83.56 94 LEU A CA 1
ATOM 710 C C . LEU A 1 94 ? 16.239 11.224 -7.772 1.00 83.56 94 LEU A C 1
ATOM 712 O O . LEU A 1 94 ? 17.208 10.480 -7.865 1.00 83.56 94 LEU A O 1
ATOM 716 N N . SER A 1 95 ? 15.843 11.746 -6.611 1.00 84.44 95 SER A N 1
ATOM 717 C CA . SER A 1 95 ? 16.591 11.604 -5.353 1.00 84.44 95 SER A CA 1
ATOM 718 C C . SER A 1 95 ? 15.777 10.993 -4.216 1.00 84.44 95 SER A C 1
ATOM 720 O O . SER A 1 95 ? 16.320 10.781 -3.136 1.00 84.44 95 SER A O 1
ATOM 722 N N . SER A 1 96 ? 14.479 10.748 -4.422 1.00 78.81 96 SER A N 1
ATOM 723 C CA . SER A 1 96 ? 13.543 10.257 -3.398 1.00 78.81 96 SER A CA 1
ATOM 724 C C . SER A 1 96 ? 13.406 11.160 -2.161 1.00 78.81 96 SER A C 1
ATOM 726 O O . SER A 1 96 ? 12.792 10.754 -1.176 1.00 78.81 96 SER A O 1
ATOM 728 N N . LEU A 1 97 ? 13.941 12.387 -2.209 1.00 84.75 97 LEU A N 1
ATOM 729 C CA . LEU A 1 97 ? 13.853 13.365 -1.123 1.00 84.75 97 LEU A CA 1
ATOM 730 C C . LEU A 1 97 ? 12.427 13.911 -0.989 1.00 84.75 97 LEU A C 1
ATOM 732 O O . LEU A 1 97 ? 11.788 14.223 -1.997 1.00 84.75 97 LEU A O 1
ATOM 736 N N . GLU A 1 98 ? 11.957 14.034 0.253 1.00 84.00 98 GLU A N 1
ATOM 737 C CA . GLU A 1 98 ? 10.657 14.626 0.602 1.00 84.00 98 GLU A CA 1
ATOM 738 C C . GLU A 1 98 ? 10.641 16.133 0.318 1.00 84.00 98 GLU A C 1
ATOM 740 O O . GLU A 1 98 ? 11.673 16.789 0.417 1.00 84.00 98 GLU A O 1
ATOM 745 N N . ASP A 1 99 ? 9.478 16.667 -0.054 1.00 83.56 99 ASP A N 1
ATOM 746 C CA . ASP A 1 99 ? 9.238 18.088 -0.359 1.00 83.56 99 ASP A CA 1
ATOM 747 C C . ASP A 1 99 ? 9.965 18.632 -1.601 1.00 83.56 99 ASP A C 1
ATOM 749 O O . ASP A 1 99 ? 9.987 19.836 -1.856 1.00 83.56 99 ASP A O 1
ATOM 753 N N . TYR A 1 100 ? 10.479 17.742 -2.452 1.00 83.88 100 TYR A N 1
ATOM 754 C CA . TYR A 1 100 ? 11.021 18.087 -3.766 1.00 83.88 100 TYR A CA 1
ATOM 755 C C . TYR A 1 100 ? 10.089 17.625 -4.886 1.00 83.88 100 TYR A C 1
ATOM 757 O O . TYR A 1 100 ? 9.507 16.542 -4.837 1.00 83.88 100 TYR A O 1
ATOM 765 N N . SER A 1 101 ? 9.981 18.440 -5.937 1.00 84.94 101 SER A N 1
ATOM 766 C CA . SER A 1 101 ? 9.257 18.106 -7.169 1.00 84.94 101 SER A CA 1
ATOM 767 C C . SER A 1 101 ? 10.240 17.993 -8.329 1.00 84.94 101 SER A C 1
ATOM 769 O O . SER A 1 101 ? 11.062 18.883 -8.542 1.00 84.94 101 SER A O 1
ATOM 771 N N . THR A 1 102 ? 10.170 16.900 -9.087 1.00 86.69 102 THR A N 1
ATOM 772 C CA . THR A 1 102 ? 10.995 16.726 -10.288 1.00 86.69 102 THR A CA 1
ATOM 773 C C . THR A 1 102 ? 10.354 17.442 -11.468 1.00 86.69 102 THR A C 1
ATOM 775 O O . THR A 1 102 ? 9.178 17.239 -11.758 1.00 86.69 102 THR A O 1
ATOM 778 N N . LEU A 1 103 ? 11.143 18.264 -12.160 1.00 89.19 103 LEU A N 1
ATOM 779 C CA . LEU A 1 103 ? 10.724 18.993 -13.3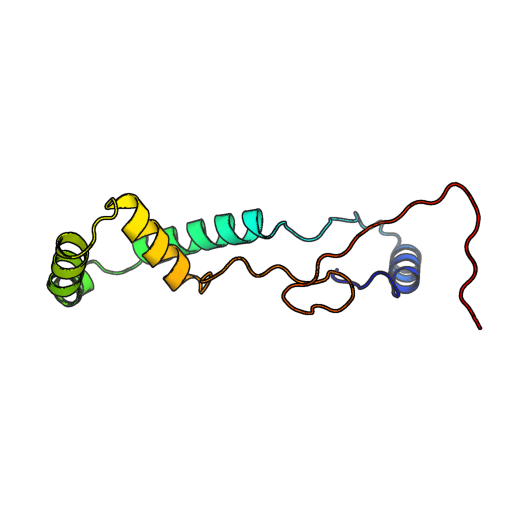52 1.00 89.19 103 LEU A CA 1
ATOM 780 C C . LEU A 1 103 ? 11.432 18.432 -14.584 1.00 89.19 103 LEU A C 1
ATOM 782 O O . LEU A 1 103 ? 12.604 18.061 -14.523 1.00 89.19 103 LEU A O 1
ATOM 786 N N . HIS A 1 104 ? 10.729 18.419 -15.713 1.00 89.56 104 HIS A N 1
ATOM 787 C CA . HIS A 1 104 ? 11.312 18.133 -17.017 1.00 89.56 104 HIS A CA 1
ATOM 788 C C . HIS A 1 104 ? 11.425 19.443 -17.798 1.00 89.56 104 HIS A C 1
ATOM 790 O O . HIS A 1 104 ? 10.421 20.016 -18.214 1.00 89.56 104 HIS A O 1
ATOM 796 N N . LEU A 1 105 ? 12.654 19.935 -17.955 1.00 88.50 105 LEU A N 1
ATOM 797 C CA . LEU A 1 105 ? 12.946 21.158 -18.695 1.00 88.50 105 LEU A CA 1
ATOM 798 C C . LEU A 1 105 ? 13.389 20.798 -20.112 1.00 88.50 105 LEU A C 1
ATOM 800 O O . LEU A 1 105 ? 14.342 20.044 -20.293 1.00 88.50 105 LEU A O 1
ATOM 804 N N . GLN A 1 106 ? 12.713 21.361 -21.109 1.00 88.69 106 GLN A N 1
ATOM 805 C CA . GLN A 1 106 ? 13.077 21.221 -22.516 1.00 88.69 106 GLN A CA 1
ATOM 806 C C . GLN A 1 106 ? 13.561 22.569 -23.045 1.00 88.69 106 GLN A C 1
ATOM 808 O O . GLN A 1 106 ? 12.862 23.576 -22.937 1.00 88.69 106 GLN A O 1
ATOM 813 N N . THR A 1 107 ? 14.765 22.598 -23.613 1.00 87.56 107 THR A N 1
ATOM 814 C CA . THR A 1 107 ? 15.365 23.805 -24.190 1.00 87.56 107 THR A CA 1
ATOM 815 C C . THR A 1 107 ? 15.484 23.652 -25.702 1.00 87.56 107 THR A C 1
ATOM 817 O O . THR A 1 107 ? 15.846 22.595 -26.208 1.00 87.56 107 THR A O 1
ATOM 820 N N . GLY A 1 108 ? 15.227 24.728 -26.451 1.00 91.12 108 GLY A N 1
ATOM 821 C CA . GLY A 1 108 ? 15.437 24.753 -27.908 1.00 91.12 108 GLY A CA 1
ATOM 822 C C . GLY A 1 108 ? 16.904 24.922 -28.328 1.00 91.12 108 GLY A C 1
ATOM 823 O O . GLY A 1 108 ? 17.197 25.073 -29.509 1.00 91.12 108 GLY A O 1
ATOM 824 N N . ARG A 1 109 ? 17.831 24.966 -27.365 1.00 89.81 109 ARG A N 1
ATOM 825 C CA . ARG A 1 109 ? 19.274 25.128 -27.579 1.00 89.81 109 ARG A CA 1
ATOM 826 C C . ARG A 1 109 ? 20.034 24.107 -26.729 1.00 89.81 109 ARG A C 1
ATOM 828 O O . ARG A 1 109 ? 19.575 23.828 -25.618 1.00 89.81 109 ARG A O 1
ATOM 835 N N . PRO A 1 110 ? 21.171 23.574 -27.209 1.00 85.94 110 PRO A N 1
ATOM 836 C CA . PRO A 1 110 ? 22.002 22.671 -26.420 1.00 85.94 110 PRO A CA 1
ATOM 837 C C . PRO A 1 110 ? 22.529 23.387 -25.170 1.00 85.94 110 PRO A C 1
ATOM 839 O O . PRO A 1 110 ? 23.000 24.521 -25.254 1.00 85.94 110 PRO A O 1
ATOM 842 N N . MET A 1 111 ? 22.442 22.721 -24.017 1.00 84.94 111 MET A N 1
ATOM 843 C CA . MET A 1 111 ? 23.066 23.160 -22.769 1.00 84.94 111 MET A CA 1
ATOM 844 C C . MET A 1 111 ? 24.228 22.232 -22.425 1.00 84.94 111 MET A C 1
ATOM 846 O O . MET A 1 111 ? 24.116 21.017 -22.573 1.00 84.94 111 MET A O 1
ATOM 850 N N . TRP A 1 112 ? 25.325 22.812 -21.947 1.00 84.19 112 TRP A N 1
ATOM 851 C CA . TRP A 1 112 ? 26.522 22.094 -21.519 1.00 84.19 112 TRP A CA 1
ATOM 852 C C . TRP A 1 112 ? 26.646 22.193 -19.997 1.00 84.19 112 TRP A C 1
ATOM 854 O O . TRP A 1 112 ? 26.413 23.263 -19.434 1.00 84.19 112 TRP A O 1
ATOM 864 N N . SER A 1 113 ? 26.992 21.095 -19.323 1.00 80.94 113 SER A N 1
ATOM 865 C CA . SER A 1 113 ? 27.349 21.138 -17.902 1.00 80.94 113 SER A CA 1
ATOM 866 C C . SER A 1 113 ? 28.671 21.897 -17.729 1.00 80.94 113 SER A C 1
ATOM 868 O O . SER A 1 113 ? 29.586 21.659 -18.523 1.00 80.94 113 SER A O 1
ATOM 870 N N . PRO A 1 114 ? 28.819 22.768 -16.714 1.00 76.62 114 PRO A N 1
ATOM 871 C CA . PRO A 1 114 ? 30.140 23.233 -16.306 1.00 76.62 114 PRO A CA 1
ATOM 872 C C . PRO A 1 114 ? 30.959 21.998 -15.916 1.00 76.62 114 PRO A C 1
ATOM 874 O O . PRO A 1 114 ? 30.478 21.185 -15.125 1.00 76.62 114 PRO A O 1
ATOM 877 N N . GLY A 1 115 ? 32.110 21.813 -16.564 1.00 67.25 115 GLY A N 1
ATOM 878 C CA . GLY A 1 115 ? 33.039 20.723 -16.253 1.00 67.25 115 GLY A CA 1
ATOM 879 C C . GLY A 1 115 ? 33.639 20.837 -14.861 1.00 67.25 115 GLY A C 1
ATOM 880 O O . GLY A 1 115 ? 33.609 21.953 -14.292 1.00 67.25 115 GLY A O 1
#

Radius of gyration: 22.93 Å; chains: 1; bounding box: 53×39×51 Å

Sequence (115 aa):
MLYEPRYKHSVSRLEWESGVKFEHISVPQPTDVAQSAGSEAADAIASVSDSVIPIFRQQAEQLLSSSSLSAADLLAKALAKAVGYTDLKKRSLLSSLEDYSTLHLQTGRPMWSPG